Protein AF-A0A235HZU2-F1 (afdb_monomer_lite)

Radius of gyration: 14.93 Å; chains: 1; bounding box: 38×32×33 Å

Foldseek 3Di:
DPPLPPDPDNVLVVVCVVVVQDLLCLLVVLLVQLLVLLVVPDPPVVLLVSNVVSCVNSVDDPVSVVVNVVNLVVDDPSSSVSSVVSVVVVVVVVVVVVVVVVVD

Sequence (104 aa):
MRDFLTQSNPVAAALMSKMNIRREERPQVKAECLRLLATLKLDPARMQLISGFVDTYLRLDNTEKQVFQAAISTMGLDEQEEIMEIVTSWQQEALEKVAVNLLR

Secondary structure (DSSP, 8-state):
---GGGSS-HHHHHHHHHHT--GGGHHHHHHHHHHHHHHHT--HHHHHHHHHHHHHHS---HHHHHHHHHHHHTS-HHHHHHHHHHHHHHHHHHHHHHHHHHT-

pLDDT: mean 78.31, std 14.28, range [44.53, 93.81]

Structure (mmCIF, N/CA/C/O backbone):
data_AF-A0A235HZU2-F1
#
_entry.id   AF-A0A235HZU2-F1
#
loop_
_atom_site.group_PDB
_atom_site.id
_atom_site.type_symbol
_atom_site.label_atom_id
_atom_site.label_alt_id
_atom_site.label_comp_id
_atom_site.label_asym_id
_atom_site.label_entity_id
_atom_site.label_seq_id
_atom_site.pdbx_PDB_ins_code
_atom_site.Cartn_x
_atom_site.Cartn_y
_atom_site.Cartn_z
_atom_site.occupancy
_atom_site.B_iso_or_equiv
_atom_site.auth_seq_id
_atom_site.auth_comp_id
_atom_site.auth_asym_id
_atom_site.auth_atom_id
_atom_site.pdbx_PDB_model_num
ATOM 1 N N . MET A 1 1 ? 16.378 -11.139 -20.044 1.00 45.97 1 MET A N 1
ATOM 2 C CA . MET A 1 1 ? 17.048 -11.580 -18.793 1.00 45.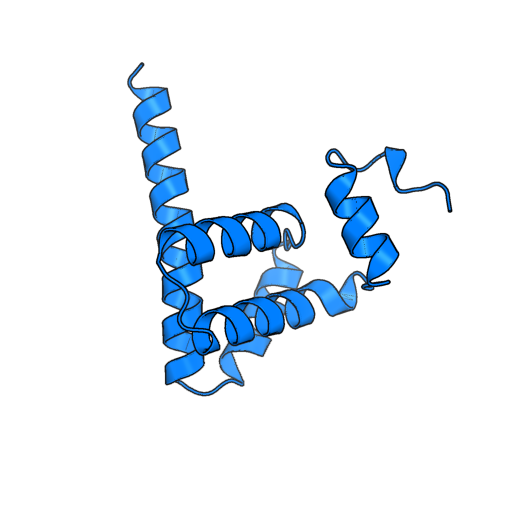97 1 MET A CA 1
ATOM 3 C C . MET A 1 1 ? 18.227 -10.669 -18.399 1.00 45.97 1 MET A C 1
ATOM 5 O O . MET A 1 1 ? 19.154 -11.164 -17.777 1.00 45.97 1 MET A O 1
ATOM 9 N N . ARG A 1 2 ? 18.272 -9.366 -18.750 1.00 45.91 2 ARG A N 1
ATOM 10 C CA . ARG A 1 2 ? 19.429 -8.499 -18.403 1.00 45.91 2 ARG A CA 1
ATOM 11 C C . ARG A 1 2 ? 19.106 -7.010 -18.150 1.00 45.91 2 ARG A C 1
ATOM 13 O O . ARG A 1 2 ? 20.023 -6.211 -18.212 1.00 45.91 2 ARG A O 1
ATOM 20 N N . ASP A 1 3 ? 17.876 -6.647 -17.772 1.00 47.75 3 ASP A N 1
ATOM 21 C CA . ASP A 1 3 ? 17.531 -5.237 -17.453 1.00 47.75 3 ASP A CA 1
ATOM 22 C C . ASP A 1 3 ? 17.214 -4.981 -15.969 1.00 47.75 3 ASP A C 1
ATOM 24 O O . ASP A 1 3 ? 16.900 -3.870 -15.562 1.00 47.75 3 ASP A O 1
ATOM 28 N N . PHE A 1 4 ? 17.349 -5.997 -15.115 1.00 46.59 4 PHE A N 1
ATOM 29 C CA . PHE A 1 4 ? 17.101 -5.879 -13.673 1.00 46.59 4 PHE A CA 1
ATOM 30 C C . PHE A 1 4 ? 18.228 -5.184 -12.895 1.00 46.59 4 PHE A C 1
ATOM 32 O O . PHE A 1 4 ? 18.052 -4.839 -11.731 1.00 46.59 4 PHE A O 1
ATOM 39 N N . LEU A 1 5 ? 19.387 -4.979 -13.526 1.00 44.53 5 LEU A N 1
ATOM 40 C CA . LEU A 1 5 ? 20.586 -4.434 -12.882 1.00 44.53 5 LEU A CA 1
ATOM 41 C C . LEU A 1 5 ? 20.590 -2.901 -12.779 1.00 44.53 5 LEU A C 1
ATOM 43 O O . LEU A 1 5 ? 21.450 -2.348 -12.102 1.00 44.53 5 LEU A O 1
ATOM 47 N N . THR A 1 6 ? 19.648 -2.210 -13.424 1.00 48.88 6 THR A N 1
ATOM 48 C CA . THR A 1 6 ? 19.559 -0.738 -13.411 1.00 48.88 6 THR A CA 1
ATOM 49 C C . THR A 1 6 ? 18.464 -0.197 -12.493 1.00 48.88 6 THR A C 1
ATOM 51 O O . THR A 1 6 ? 18.393 1.012 -12.281 1.00 48.88 6 THR A O 1
ATOM 54 N N . GLN A 1 7 ? 17.634 -1.061 -11.899 1.00 50.03 7 GLN A N 1
ATOM 55 C CA . GLN A 1 7 ? 16.696 -0.650 -10.858 1.00 50.03 7 GLN A CA 1
ATOM 56 C C . GLN A 1 7 ? 17.393 -0.678 -9.498 1.00 50.03 7 GLN A C 1
ATOM 58 O O . GLN A 1 7 ? 17.958 -1.693 -9.101 1.00 50.03 7 GLN A O 1
ATOM 63 N N . SER A 1 8 ? 17.309 0.425 -8.754 1.00 52.31 8 SER A N 1
ATOM 64 C CA . SER A 1 8 ? 17.949 0.643 -7.447 1.00 52.31 8 SER A CA 1
ATOM 65 C C . SER A 1 8 ? 17.495 -0.306 -6.322 1.00 52.31 8 SER A C 1
ATOM 67 O O . SER A 1 8 ? 17.798 -0.056 -5.159 1.00 52.31 8 SER A O 1
ATOM 69 N N . ASN A 1 9 ? 16.766 -1.382 -6.629 1.00 52.31 9 ASN A N 1
ATOM 70 C CA . ASN A 1 9 ? 16.402 -2.408 -5.667 1.00 52.31 9 ASN A CA 1
ATOM 71 C C . ASN A 1 9 ? 16.246 -3.794 -6.349 1.00 52.31 9 ASN A C 1
ATOM 73 O O . ASN A 1 9 ? 15.234 -4.046 -7.006 1.00 52.31 9 ASN A O 1
ATOM 77 N N . PRO A 1 10 ? 17.205 -4.725 -6.182 1.00 53.62 10 PRO A N 1
ATOM 78 C CA . PRO A 1 10 ? 17.206 -6.034 -6.848 1.00 53.62 10 PRO A CA 1
ATOM 79 C C . PRO A 1 10 ? 16.069 -6.965 -6.399 1.00 53.62 10 PRO A C 1
ATOM 81 O O . PRO A 1 10 ? 15.713 -7.892 -7.123 1.00 53.62 10 PRO A O 1
ATOM 84 N N . VAL A 1 11 ? 15.449 -6.710 -5.244 1.00 52.47 11 VAL A N 1
ATOM 85 C CA . VAL A 1 11 ? 14.278 -7.464 -4.772 1.00 52.47 11 VAL A CA 1
ATOM 86 C C . VAL A 1 11 ? 13.010 -7.040 -5.535 1.00 52.47 11 VAL A C 1
ATOM 88 O O . VAL A 1 11 ? 12.133 -7.873 -5.750 1.00 52.47 11 VAL A O 1
ATOM 91 N N . ALA A 1 12 ? 12.962 -5.800 -6.050 1.00 51.97 12 ALA A N 1
ATOM 92 C CA . ALA A 1 12 ? 11.894 -5.276 -6.920 1.00 51.97 12 ALA A CA 1
ATOM 93 C C . ALA A 1 12 ? 11.853 -6.040 -8.217 1.00 51.97 12 ALA A C 1
ATOM 95 O O . ALA A 1 12 ? 10.853 -6.635 -8.599 1.00 51.97 12 ALA A O 1
ATOM 96 N N . ALA A 1 13 ? 13.019 -6.029 -8.844 1.00 50.41 13 ALA A N 1
ATOM 97 C CA . ALA A 1 13 ? 13.339 -6.742 -10.039 1.00 50.41 13 ALA A CA 1
ATOM 98 C C . ALA A 1 13 ? 13.048 -8.230 -9.861 1.00 50.41 13 ALA A C 1
ATOM 100 O O . ALA A 1 13 ? 12.387 -8.809 -10.708 1.00 50.41 13 ALA A O 1
ATOM 101 N N . ALA A 1 14 ? 13.465 -8.839 -8.747 1.00 51.84 14 ALA A N 1
ATOM 102 C CA . ALA A 1 14 ? 13.204 -10.2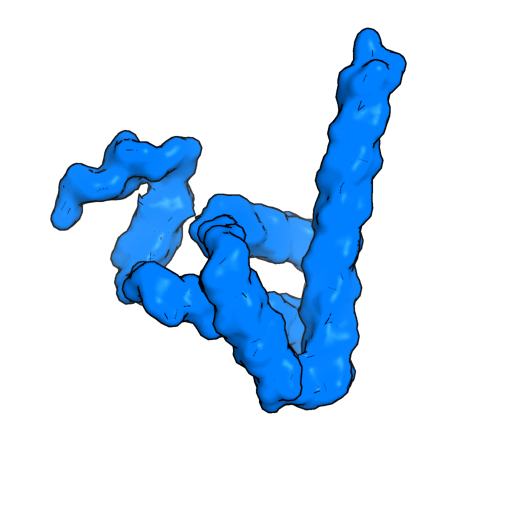46 -8.474 1.00 51.84 14 ALA A CA 1
ATOM 103 C C . ALA A 1 14 ? 11.702 -10.543 -8.337 1.00 51.84 14 ALA A C 1
ATOM 105 O O . ALA A 1 14 ? 11.218 -11.469 -8.983 1.00 51.84 14 ALA A O 1
ATOM 106 N N . LEU A 1 15 ? 10.947 -9.745 -7.574 1.00 55.78 15 LEU A N 1
ATOM 107 C CA . LEU A 1 15 ? 9.502 -9.919 -7.413 1.00 55.78 15 LEU A CA 1
ATOM 108 C C . LEU A 1 15 ? 8.756 -9.693 -8.737 1.00 55.78 15 LEU A C 1
ATOM 110 O O . LEU A 1 15 ? 7.981 -10.547 -9.153 1.00 55.78 15 LEU A O 1
ATOM 114 N N . MET A 1 16 ? 9.051 -8.602 -9.448 1.00 54.78 16 MET A N 1
ATOM 115 C CA . MET A 1 16 ? 8.490 -8.301 -10.769 1.00 54.78 16 MET A CA 1
ATOM 116 C C . MET A 1 16 ? 8.871 -9.356 -11.810 1.00 54.78 16 MET A C 1
ATOM 118 O O . MET A 1 16 ? 8.026 -9.748 -12.604 1.00 54.78 16 MET A O 1
ATOM 122 N N . SER A 1 17 ? 10.107 -9.865 -11.789 1.00 47.09 17 SER A N 1
ATOM 123 C CA . SER A 1 17 ? 10.561 -10.950 -12.671 1.00 47.09 17 SER A CA 1
ATOM 124 C C . SER A 1 17 ? 9.854 -12.268 -12.371 1.00 47.09 17 SER A C 1
ATOM 126 O O . SER A 1 17 ? 9.582 -13.036 -13.288 1.00 47.09 17 SER A O 1
ATOM 128 N N . LYS A 1 18 ? 9.519 -12.512 -11.096 1.00 48.03 18 LYS A N 1
ATOM 129 C CA . LYS A 1 18 ? 8.799 -13.703 -10.641 1.00 48.03 18 LYS A CA 1
ATOM 130 C C . LYS A 1 18 ? 7.294 -13.599 -10.911 1.00 48.03 18 LYS A C 1
ATOM 132 O O . LYS A 1 18 ? 6.645 -14.630 -11.041 1.00 48.03 18 LYS A O 1
ATOM 137 N N . MET A 1 19 ? 6.756 -12.380 -11.015 1.00 61.12 19 MET A N 1
ATOM 138 C CA . MET A 1 19 ? 5.340 -12.105 -11.296 1.00 61.12 19 MET A CA 1
ATOM 139 C C . MET A 1 19 ? 5.052 -11.713 -12.762 1.00 61.12 19 MET A C 1
ATOM 141 O O . MET A 1 19 ? 3.891 -11.672 -13.146 1.00 61.12 19 MET A O 1
ATOM 145 N N . ASN A 1 20 ? 6.073 -11.444 -13.588 1.00 62.97 20 ASN A N 1
ATOM 146 C CA . ASN A 1 20 ? 5.968 -10.976 -14.982 1.00 62.97 20 ASN A CA 1
ATOM 147 C C . ASN A 1 20 ? 4.983 -9.798 -15.182 1.00 62.97 20 ASN A C 1
ATOM 149 O O . ASN A 1 20 ? 4.298 -9.723 -16.202 1.00 62.97 20 ASN A O 1
ATOM 153 N N . ILE A 1 21 ? 4.898 -8.894 -14.198 1.00 68.31 21 ILE A N 1
ATOM 154 C CA . ILE A 1 21 ? 3.933 -7.784 -14.192 1.00 68.31 21 ILE A CA 1
ATOM 155 C C . ILE A 1 21 ? 4.350 -6.766 -15.246 1.00 68.31 21 ILE A C 1
ATOM 157 O O . ILE A 1 21 ? 5.418 -6.151 -15.140 1.00 68.31 21 ILE A O 1
ATOM 161 N N . ARG A 1 22 ? 3.505 -6.568 -16.257 1.00 77.19 22 ARG A N 1
ATOM 162 C CA . ARG A 1 22 ? 3.721 -5.516 -17.248 1.00 77.19 22 ARG A CA 1
ATOM 163 C C . ARG A 1 22 ? 3.483 -4.156 -16.614 1.00 77.19 22 ARG A C 1
ATOM 165 O O . ARG A 1 22 ? 2.742 -4.030 -15.639 1.00 77.19 22 ARG A O 1
ATOM 172 N N . ARG A 1 23 ? 4.118 -3.116 -17.153 1.00 75.50 23 ARG A N 1
ATOM 173 C CA . ARG A 1 23 ? 4.044 -1.781 -16.551 1.00 75.50 23 ARG A CA 1
ATOM 174 C C . ARG A 1 23 ? 2.600 -1.282 -16.462 1.00 75.50 23 ARG A C 1
ATOM 176 O O . ARG A 1 23 ? 2.221 -0.672 -15.468 1.00 75.50 23 ARG A O 1
ATOM 183 N N . GLU A 1 24 ? 1.801 -1.629 -17.460 1.00 80.75 24 GLU A N 1
ATOM 184 C CA . GLU A 1 24 ? 0.395 -1.262 -17.595 1.00 80.75 24 GLU A CA 1
ATOM 185 C C . GLU A 1 24 ? -0.494 -1.921 -16.531 1.00 80.75 24 GLU A C 1
ATOM 187 O O . GLU A 1 24 ? -1.565 -1.403 -16.241 1.00 80.75 24 GLU A O 1
ATOM 192 N N . GLU A 1 25 ? -0.043 -3.031 -15.938 1.00 82.81 25 GLU A N 1
ATOM 193 C CA . GLU A 1 25 ? -0.775 -3.798 -14.921 1.00 82.81 25 GLU A CA 1
ATOM 194 C C . GLU A 1 25 ? -0.428 -3.360 -13.489 1.00 82.81 25 GLU A C 1
ATOM 196 O O . GLU A 1 25 ? -1.096 -3.747 -12.530 1.00 82.81 25 GLU A O 1
ATOM 201 N N . ARG A 1 26 ? 0.621 -2.547 -13.306 1.00 86.06 26 ARG A N 1
ATOM 202 C CA . ARG A 1 26 ? 1.106 -2.137 -11.976 1.00 86.06 26 ARG A CA 1
ATOM 203 C C . ARG A 1 26 ? 0.033 -1.452 -11.120 1.00 86.06 26 ARG A C 1
ATOM 205 O O . ARG A 1 26 ? -0.026 -1.783 -9.933 1.00 86.06 26 ARG A O 1
ATOM 212 N N . PRO A 1 27 ? -0.806 -0.536 -11.651 1.00 89.81 27 PRO A N 1
ATOM 213 C CA . PRO A 1 27 ? -1.887 0.068 -10.872 1.00 89.81 27 PRO A CA 1
ATOM 214 C C . PRO A 1 27 ? -2.892 -0.965 -10.353 1.00 89.81 27 PRO A C 1
ATOM 216 O O . PRO A 1 27 ? -3.254 -0.932 -9.180 1.00 89.81 27 PRO A O 1
ATOM 219 N N . GLN A 1 28 ? -3.303 -1.906 -11.202 1.00 87.56 28 GLN A N 1
ATOM 220 C CA . GLN A 1 28 ? -4.298 -2.929 -10.881 1.00 87.56 28 GLN A CA 1
ATOM 221 C C . GLN A 1 28 ? -3.736 -3.935 -9.882 1.00 87.56 28 GLN A C 1
ATOM 223 O O . GLN A 1 28 ? -4.380 -4.236 -8.884 1.00 87.56 28 GLN A O 1
ATOM 228 N N . VAL A 1 29 ? -2.498 -4.390 -10.090 1.00 85.50 29 VAL A N 1
ATOM 229 C CA . VAL A 1 29 ? -1.826 -5.287 -9.143 1.00 85.50 29 VAL A CA 1
ATOM 230 C C . VAL A 1 29 ? -1.684 -4.619 -7.778 1.00 85.50 29 VAL A C 1
ATOM 232 O O . VAL A 1 29 ? -1.929 -5.258 -6.759 1.00 85.50 29 VAL A O 1
ATOM 235 N N . LYS A 1 30 ? -1.342 -3.324 -7.731 1.00 88.69 30 LYS A N 1
ATOM 236 C CA . LYS A 1 30 ? -1.260 -2.592 -6.464 1.00 88.69 30 LYS A CA 1
ATOM 237 C C . LYS A 1 30 ? -2.614 -2.522 -5.758 1.00 88.69 30 LYS A C 1
ATOM 239 O O . LYS A 1 30 ? -2.668 -2.764 -4.555 1.00 88.69 30 LYS A O 1
ATOM 244 N N . ALA A 1 31 ? -3.682 -2.212 -6.492 1.00 89.31 31 ALA A N 1
ATOM 245 C CA . ALA A 1 31 ? -5.035 -2.149 -5.944 1.00 89.31 31 ALA A CA 1
ATOM 246 C C . ALA A 1 31 ? -5.468 -3.508 -5.365 1.00 89.31 31 ALA A C 1
ATOM 248 O O . ALA A 1 31 ? -5.890 -3.573 -4.214 1.00 89.31 31 ALA A O 1
ATOM 249 N N . GLU A 1 32 ? -5.253 -4.602 -6.098 1.00 86.38 32 GLU A N 1
ATOM 250 C CA . GLU A 1 32 ? -5.567 -5.957 -5.626 1.00 86.38 32 GLU A CA 1
ATOM 251 C C . GLU A 1 32 ? -4.722 -6.378 -4.416 1.00 86.38 32 GLU A C 1
ATOM 253 O O . GLU A 1 32 ? -5.242 -6.981 -3.478 1.00 86.38 32 GLU A O 1
ATOM 258 N N . CYS A 1 33 ? -3.431 -6.031 -4.382 1.00 85.44 33 CYS A N 1
ATOM 259 C CA . CYS A 1 33 ? -2.593 -6.283 -3.209 1.00 85.44 33 CYS A CA 1
ATOM 260 C C . CYS A 1 33 ? -3.135 -5.578 -1.959 1.00 85.44 33 CYS A C 1
ATOM 262 O O . CYS A 1 33 ? -3.181 -6.189 -0.893 1.00 85.44 33 CYS A O 1
ATOM 264 N N . LEU A 1 34 ? -3.548 -4.314 -2.079 1.00 87.94 34 LEU A N 1
ATOM 265 C CA . LEU A 1 34 ? -4.094 -3.556 -0.952 1.00 87.94 34 LEU A CA 1
ATOM 266 C C . LEU A 1 34 ? -5.478 -4.068 -0.533 1.00 87.94 34 LEU A C 1
ATOM 268 O O . LEU A 1 34 ? -5.731 -4.193 0.660 1.00 87.94 34 LEU A O 1
ATOM 272 N N . ARG A 1 35 ? -6.327 -4.459 -1.488 1.00 86.50 35 ARG A N 1
ATOM 273 C CA . ARG A 1 35 ? -7.630 -5.089 -1.222 1.00 86.50 35 ARG A CA 1
ATOM 274 C C . ARG A 1 35 ? -7.491 -6.406 -0.454 1.00 86.50 35 ARG A C 1
ATOM 276 O O . ARG A 1 35 ? -8.207 -6.656 0.516 1.00 86.50 35 ARG A O 1
ATOM 283 N N . LEU A 1 36 ? -6.526 -7.241 -0.845 1.00 84.25 36 LEU A N 1
ATOM 284 C CA . LEU A 1 36 ? -6.204 -8.471 -0.118 1.00 84.25 36 LEU A CA 1
ATOM 285 C C . LEU A 1 36 ? -5.705 -8.172 1.296 1.00 84.25 36 LEU A C 1
ATOM 287 O O . LEU A 1 36 ? -6.124 -8.837 2.237 1.00 84.25 36 LEU A O 1
ATOM 291 N N . LEU A 1 37 ? -4.834 -7.176 1.458 1.00 83.25 37 LEU A N 1
ATOM 292 C CA . LEU A 1 37 ? -4.344 -6.768 2.773 1.00 83.25 37 LEU A CA 1
ATOM 293 C C . LEU A 1 37 ? -5.479 -6.309 3.693 1.00 83.25 37 LEU A C 1
ATOM 295 O O . LEU A 1 37 ? -5.566 -6.808 4.813 1.00 83.25 37 LEU A O 1
ATOM 299 N N . ALA A 1 38 ? -6.370 -5.454 3.193 1.00 83.56 38 ALA A N 1
ATOM 300 C CA . ALA A 1 38 ? -7.578 -5.003 3.881 1.00 83.56 38 ALA A CA 1
ATOM 301 C C . ALA A 1 38 ? -8.435 -6.199 4.361 1.00 83.56 38 ALA A C 1
ATOM 303 O O . ALA A 1 38 ? -8.699 -6.370 5.552 1.00 83.56 38 ALA A O 1
ATOM 304 N N . THR A 1 39 ? -8.691 -7.159 3.464 1.00 79.81 39 THR A N 1
ATOM 305 C CA . THR A 1 39 ? -9.484 -8.364 3.772 1.00 79.81 39 THR A CA 1
ATOM 306 C C . THR A 1 39 ? -8.824 -9.294 4.801 1.00 79.81 39 THR A C 1
ATOM 308 O O . THR A 1 39 ? -9.511 -9.945 5.590 1.00 79.81 39 THR A O 1
ATOM 311 N N . LEU A 1 40 ? -7.490 -9.400 4.799 1.00 81.19 40 LEU A N 1
ATOM 312 C CA . LEU A 1 40 ? -6.751 -10.340 5.650 1.00 81.19 40 LEU A CA 1
ATOM 313 C C . LEU A 1 40 ? -6.703 -9.930 7.130 1.00 81.19 40 LEU A C 1
ATOM 315 O O . LEU A 1 40 ? -6.294 -10.754 7.950 1.00 81.19 40 LEU A O 1
ATOM 319 N N . LYS A 1 41 ? -7.108 -8.696 7.476 1.00 76.94 41 LYS A N 1
ATOM 320 C CA . LYS A 1 41 ? -7.188 -8.176 8.859 1.00 76.94 41 LYS A CA 1
ATOM 321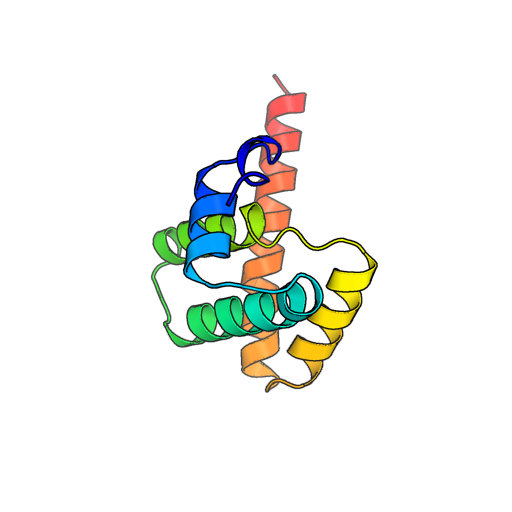 C C . LYS A 1 41 ? -5.959 -8.528 9.707 1.00 76.94 41 LYS A C 1
ATOM 323 O O . L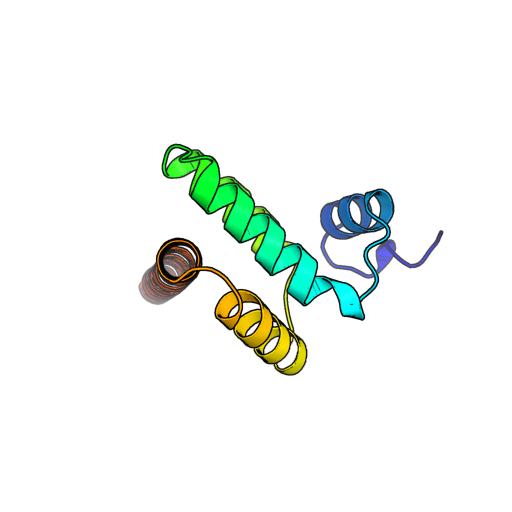YS A 1 41 ? -6.062 -9.031 10.826 1.00 76.94 41 LYS A O 1
ATOM 328 N N . LEU A 1 42 ? -4.780 -8.307 9.129 1.00 80.12 42 LEU A N 1
ATOM 329 C CA . LEU A 1 42 ? -3.501 -8.533 9.798 1.00 80.12 42 LEU A CA 1
ATOM 330 C C . LEU A 1 42 ? -3.326 -7.553 10.964 1.00 80.12 42 LEU A C 1
ATOM 332 O O . LEU A 1 42 ? -3.934 -6.484 10.986 1.00 80.12 42 LEU A O 1
ATOM 336 N N . ASP A 1 43 ? -2.457 -7.884 11.921 1.00 88.31 43 ASP A N 1
ATOM 337 C CA . ASP A 1 43 ? -2.071 -6.895 12.929 1.00 88.31 43 ASP A CA 1
ATOM 338 C C . ASP A 1 43 ? -1.351 -5.698 12.277 1.00 88.31 43 ASP A C 1
ATOM 340 O O . ASP A 1 43 ? -0.734 -5.844 11.211 1.00 88.31 43 ASP A O 1
ATOM 344 N N . PRO A 1 44 ? -1.364 -4.529 12.940 1.00 83.56 44 PRO A N 1
ATOM 345 C CA . PRO A 1 44 ? -0.836 -3.296 12.368 1.00 83.56 44 PRO A CA 1
ATOM 346 C C . PRO A 1 44 ? 0.624 -3.382 11.906 1.00 83.56 44 PRO A C 1
ATOM 348 O O . PRO A 1 44 ? 0.964 -2.825 10.866 1.00 83.56 44 PRO A O 1
ATOM 351 N N . ALA A 1 45 ? 1.490 -4.112 12.620 1.00 85.12 45 ALA A N 1
ATOM 352 C CA . ALA A 1 45 ? 2.907 -4.194 12.268 1.00 85.12 45 ALA A CA 1
ATOM 353 C C . ALA A 1 45 ? 3.127 -5.014 10.988 1.00 85.12 45 ALA A C 1
ATOM 355 O O . ALA A 1 45 ? 3.899 -4.614 10.112 1.00 85.12 45 ALA A O 1
ATOM 356 N N . ARG A 1 46 ? 2.421 -6.145 10.838 1.00 82.75 46 ARG A N 1
ATOM 357 C CA . ARG A 1 46 ? 2.453 -6.929 9.590 1.00 82.75 46 ARG A CA 1
ATOM 358 C C . ARG A 1 46 ? 1.804 -6.171 8.433 1.00 82.75 46 ARG A C 1
ATOM 360 O O . ARG A 1 46 ? 2.347 -6.201 7.329 1.00 82.75 46 ARG A O 1
ATOM 367 N N . MET A 1 47 ? 0.712 -5.452 8.688 1.00 85.12 47 MET A N 1
ATOM 368 C CA . MET A 1 47 ? 0.068 -4.589 7.695 1.00 85.12 47 MET A CA 1
ATOM 369 C C . MET A 1 47 ? 1.031 -3.518 7.165 1.00 85.12 47 MET A C 1
ATOM 371 O O . MET A 1 47 ? 1.214 -3.391 5.952 1.00 85.12 47 MET A O 1
ATOM 375 N N . GLN A 1 48 ? 1.704 -2.790 8.060 1.00 83.25 48 GLN A N 1
ATOM 376 C CA . GLN A 1 48 ? 2.684 -1.758 7.706 1.00 83.25 48 GLN A CA 1
ATOM 377 C C . GLN A 1 48 ? 3.877 -2.327 6.933 1.00 83.25 48 GLN A C 1
ATOM 379 O O . GLN A 1 48 ? 4.299 -1.757 5.927 1.00 83.25 48 GLN A O 1
ATOM 384 N N . LEU A 1 49 ? 4.407 -3.477 7.358 1.00 83.31 49 LEU A N 1
ATOM 385 C CA . LEU A 1 49 ? 5.538 -4.106 6.681 1.00 83.31 49 LEU A CA 1
ATOM 386 C C . LEU A 1 49 ? 5.197 -4.481 5.232 1.00 83.31 49 LEU A C 1
ATOM 388 O O . LEU A 1 49 ? 5.975 -4.195 4.319 1.00 83.31 49 LEU A O 1
ATOM 392 N N . ILE A 1 50 ? 4.045 -5.122 5.011 1.00 82.25 50 ILE A N 1
ATOM 393 C CA . ILE A 1 50 ? 3.673 -5.613 3.679 1.00 82.25 50 ILE A CA 1
ATOM 394 C C . ILE A 1 50 ? 3.238 -4.455 2.777 1.00 82.25 50 ILE A C 1
ATOM 396 O O . ILE A 1 50 ? 3.669 -4.399 1.627 1.00 82.25 50 ILE A O 1
ATOM 400 N N . SER A 1 51 ? 2.455 -3.499 3.285 1.00 82.69 51 SER A N 1
ATOM 401 C CA . SER A 1 51 ? 2.082 -2.301 2.518 1.00 82.69 51 SER A CA 1
ATOM 402 C C . SER A 1 51 ? 3.307 -1.463 2.132 1.00 82.69 51 SER A C 1
ATOM 404 O O . SER A 1 51 ? 3.441 -1.090 0.968 1.00 82.69 51 SER A O 1
ATOM 406 N N . GLY A 1 52 ? 4.274 -1.266 3.037 1.00 83.56 52 GLY A N 1
ATOM 407 C CA . GLY A 1 52 ? 5.532 -0.575 2.734 1.00 83.56 52 GLY A CA 1
ATOM 408 C C . GLY A 1 52 ? 6.391 -1.301 1.689 1.00 83.56 52 GLY A C 1
ATOM 409 O O . GLY A 1 52 ? 7.016 -0.665 0.832 1.00 83.56 52 GLY A O 1
ATOM 410 N N . PHE A 1 53 ? 6.387 -2.637 1.708 1.00 82.75 53 PHE A N 1
ATOM 411 C CA . PHE A 1 53 ? 7.012 -3.455 0.668 1.00 82.75 53 PHE A CA 1
ATOM 412 C C . PHE A 1 53 ? 6.313 -3.229 -0.683 1.00 82.75 53 PHE A C 1
ATOM 414 O O . PHE A 1 53 ? 6.972 -2.871 -1.660 1.00 82.75 53 PHE A O 1
ATOM 421 N N . VAL A 1 54 ? 4.982 -3.346 -0.733 1.00 83.06 54 VAL A N 1
ATOM 422 C CA . VAL A 1 54 ? 4.175 -3.084 -1.938 1.00 83.06 54 VAL A CA 1
ATOM 423 C C . VAL A 1 54 ? 4.450 -1.686 -2.497 1.00 83.06 54 VAL A C 1
ATOM 425 O O . VAL A 1 54 ? 4.686 -1.556 -3.695 1.00 83.06 54 VAL A O 1
ATOM 428 N N . ASP A 1 55 ? 4.503 -0.652 -1.659 1.00 82.38 55 ASP A N 1
ATOM 429 C CA . ASP A 1 55 ? 4.744 0.731 -2.085 1.00 82.38 55 ASP A CA 1
ATOM 430 C C . ASP A 1 55 ? 6.146 0.968 -2.647 1.00 82.38 55 ASP A C 1
ATOM 432 O O . ASP A 1 55 ? 6.309 1.677 -3.646 1.00 82.38 55 ASP A O 1
ATOM 436 N N . THR A 1 56 ? 7.154 0.333 -2.049 1.00 80.12 56 THR A N 1
ATOM 437 C CA . THR A 1 56 ? 8.544 0.413 -2.514 1.00 80.12 56 THR A CA 1
ATOM 438 C C . THR A 1 56 ? 8.702 -0.187 -3.913 1.00 80.12 56 THR A C 1
ATOM 440 O O . THR A 1 56 ? 9.474 0.327 -4.726 1.00 80.12 56 THR A O 1
ATOM 443 N N . TYR A 1 57 ? 7.958 -1.253 -4.218 1.00 75.62 57 TYR A N 1
ATOM 444 C CA . TYR A 1 57 ? 8.089 -1.994 -5.473 1.00 75.62 57 TYR A CA 1
ATOM 445 C C . TYR A 1 57 ? 7.096 -1.566 -6.550 1.00 75.62 57 TYR A C 1
ATOM 447 O O . TYR A 1 57 ? 7.469 -1.351 -7.704 1.00 75.62 57 TYR A O 1
ATOM 455 N N . LEU A 1 58 ? 5.840 -1.338 -6.189 1.00 80.56 58 LEU A N 1
ATOM 456 C CA . LEU A 1 58 ? 4.810 -0.788 -7.065 1.00 80.56 58 LEU A CA 1
ATOM 457 C C . LEU A 1 58 ? 4.716 0.726 -6.872 1.00 80.56 58 LEU A C 1
ATOM 459 O O . LEU A 1 58 ? 3.664 1.292 -6.561 1.00 80.56 58 LEU A O 1
ATOM 463 N N . ARG A 1 59 ? 5.853 1.400 -7.078 1.00 83.69 59 ARG A N 1
ATOM 464 C CA . ARG A 1 59 ? 5.903 2.860 -7.112 1.00 83.69 59 ARG A CA 1
ATOM 465 C C . ARG A 1 59 ? 5.258 3.363 -8.397 1.00 83.69 59 ARG A C 1
ATOM 467 O O . ARG A 1 59 ? 5.844 3.223 -9.472 1.00 83.69 59 ARG A O 1
ATOM 474 N N . LEU A 1 60 ? 4.067 3.932 -8.249 1.00 86.56 60 LEU A N 1
ATOM 475 C CA . LEU A 1 60 ? 3.275 4.463 -9.349 1.00 86.56 60 LEU A CA 1
ATOM 476 C C . LEU A 1 60 ? 3.687 5.902 -9.682 1.00 86.56 60 LEU A C 1
ATOM 478 O O . LEU A 1 60 ? 3.868 6.728 -8.778 1.00 86.56 60 LEU A O 1
ATOM 482 N N . ASP A 1 61 ? 3.808 6.206 -10.970 1.00 88.06 61 ASP A N 1
ATOM 483 C CA . ASP A 1 61 ? 3.867 7.578 -11.471 1.00 88.06 61 ASP A CA 1
ATOM 484 C C . ASP A 1 61 ? 2.489 8.268 -11.420 1.00 88.06 61 ASP A C 1
ATOM 486 O O . ASP A 1 61 ? 1.500 7.703 -10.954 1.00 88.06 61 ASP A O 1
ATOM 490 N N . ASN A 1 62 ? 2.413 9.536 -11.832 1.00 90.81 62 ASN A N 1
ATOM 491 C CA . ASN A 1 62 ? 1.174 10.310 -11.716 1.00 90.81 62 ASN A CA 1
ATOM 492 C C . ASN A 1 62 ? 0.038 9.765 -12.594 1.00 90.81 62 ASN A C 1
ATOM 494 O O . ASN A 1 62 ? -1.115 9.814 -12.171 1.00 90.81 62 ASN A O 1
ATOM 498 N N . THR A 1 63 ? 0.352 9.221 -13.769 1.00 91.88 63 THR A N 1
ATOM 499 C CA . THR A 1 63 ? -0.642 8.614 -14.662 1.00 91.88 63 THR A CA 1
ATOM 500 C C . THR A 1 63 ? -1.106 7.279 -14.089 1.00 91.88 63 THR A C 1
ATOM 502 O O . THR A 1 63 ? -2.302 7.029 -13.960 1.00 91.88 63 THR A O 1
ATOM 505 N N . GLU A 1 64 ? -0.163 6.447 -13.648 1.00 91.50 64 GLU A N 1
ATOM 506 C CA . GLU A 1 64 ? -0.434 5.168 -12.989 1.00 91.50 64 GLU A CA 1
ATOM 507 C C . GLU A 1 64 ? -1.287 5.357 -11.713 1.00 91.50 64 GLU A C 1
ATOM 509 O O . GLU A 1 64 ? -2.195 4.568 -11.453 1.00 91.50 64 GLU A O 1
ATOM 514 N N . LYS A 1 65 ? -1.069 6.434 -10.941 1.00 92.44 65 LYS A N 1
ATOM 515 C CA . LYS A 1 65 ? -1.888 6.782 -9.763 1.00 92.44 65 LYS A CA 1
ATOM 516 C C . LYS A 1 65 ? -3.344 7.082 -10.109 1.00 92.44 65 LYS A C 1
ATOM 518 O O . LYS A 1 65 ? -4.219 6.721 -9.330 1.00 92.44 65 LYS A O 1
ATOM 523 N N . GLN A 1 66 ? -3.618 7.729 -11.241 1.00 93.81 66 GLN A N 1
ATOM 524 C CA . GLN A 1 66 ? -4.997 7.983 -11.674 1.00 93.81 66 GLN A CA 1
ATOM 525 C C . GLN A 1 66 ? -5.712 6.673 -12.004 1.00 93.81 66 GLN A C 1
ATOM 527 O O . GLN A 1 66 ? -6.849 6.471 -11.588 1.00 93.81 66 GLN A O 1
ATOM 532 N N . VAL A 1 67 ? -5.021 5.753 -12.683 1.00 93.44 67 VAL A N 1
ATOM 533 C CA . VAL A 1 67 ? -5.553 4.416 -12.985 1.00 93.44 67 VAL A CA 1
ATOM 534 C C . VAL A 1 67 ? -5.781 3.615 -11.702 1.00 93.44 67 VAL A C 1
ATOM 536 O O . VAL A 1 67 ? -6.800 2.949 -11.567 1.00 93.44 67 VAL A O 1
ATOM 539 N N . PHE A 1 68 ? -4.873 3.717 -10.734 1.00 93.31 68 PHE A N 1
ATOM 540 C CA . PHE A 1 68 ? -5.018 3.093 -9.420 1.00 93.31 68 PHE A CA 1
ATOM 541 C C . PHE A 1 68 ? -6.229 3.633 -8.649 1.00 93.31 68 PHE A C 1
ATOM 543 O O . PHE A 1 68 ? -7.014 2.850 -8.125 1.00 93.31 68 PHE A O 1
ATOM 550 N N . GLN A 1 69 ? -6.425 4.954 -8.636 1.00 92.44 69 GLN A N 1
ATOM 551 C CA . GLN A 1 69 ? -7.600 5.575 -8.020 1.00 92.44 69 GLN A CA 1
ATOM 552 C C . GLN A 1 69 ? -8.900 5.148 -8.709 1.00 92.44 69 GLN A C 1
ATOM 554 O O . GLN A 1 69 ? -9.884 4.842 -8.038 1.00 92.44 69 GLN A O 1
ATOM 559 N N . ALA A 1 70 ? -8.896 5.063 -10.042 1.00 93.31 70 ALA A N 1
ATOM 560 C CA . ALA A 1 70 ? -10.034 4.547 -10.792 1.00 93.31 70 ALA A CA 1
ATOM 561 C C . ALA A 1 70 ? -10.316 3.075 -10.454 1.00 93.31 70 ALA A C 1
ATOM 563 O O . ALA A 1 70 ? -11.471 2.719 -10.260 1.00 93.31 70 ALA A O 1
ATOM 564 N N . ALA A 1 71 ? -9.282 2.239 -10.320 1.00 90.75 71 ALA A N 1
ATOM 565 C CA . ALA A 1 71 ? -9.431 0.838 -9.934 1.00 90.75 71 ALA A CA 1
ATOM 566 C C . ALA A 1 71 ? -10.047 0.694 -8.532 1.00 90.75 71 ALA A C 1
ATOM 568 O O . ALA A 1 71 ? -11.006 -0.053 -8.367 1.00 90.75 71 ALA A O 1
ATOM 569 N N . ILE A 1 72 ? -9.570 1.458 -7.543 1.00 93.12 72 ILE A N 1
ATOM 570 C CA . ILE A 1 72 ? -10.147 1.439 -6.188 1.00 93.12 72 ILE A CA 1
ATOM 571 C C . ILE A 1 72 ? -11.589 1.944 -6.189 1.00 93.12 72 ILE A C 1
ATOM 573 O O . ILE A 1 72 ? -12.436 1.361 -5.528 1.00 93.12 72 ILE A O 1
ATOM 577 N N . SER A 1 73 ? -11.899 2.976 -6.976 1.00 90.62 73 SER A N 1
ATOM 578 C CA . SER A 1 73 ? -13.263 3.526 -7.065 1.00 90.62 73 SER A CA 1
ATOM 579 C C . SER A 1 73 ? -14.289 2.536 -7.636 1.00 90.62 73 SER A C 1
ATOM 581 O O . SER A 1 73 ? -15.488 2.785 -7.555 1.00 90.62 73 SER A O 1
ATOM 583 N N . THR A 1 74 ? -13.838 1.438 -8.254 1.00 90.94 74 THR A N 1
ATOM 584 C CA . THR A 1 74 ? -14.721 0.348 -8.708 1.00 90.94 74 THR A CA 1
ATOM 585 C C . THR A 1 74 ? -14.966 -0.729 -7.647 1.00 90.94 74 THR A C 1
ATOM 587 O O . THR A 1 74 ? -15.775 -1.625 -7.881 1.00 90.94 74 THR A O 1
ATOM 590 N N . MET A 1 75 ? -14.280 -0.656 -6.502 1.00 89.06 75 MET A N 1
ATOM 591 C CA . MET A 1 75 ? -14.432 -1.578 -5.371 1.00 89.06 75 MET A CA 1
ATOM 592 C C . MET A 1 75 ? -15.620 -1.173 -4.482 1.00 89.06 75 MET A C 1
ATOM 594 O O . MET A 1 75 ? -16.218 -0.111 -4.666 1.00 89.06 75 MET A O 1
ATOM 598 N N . GLY A 1 76 ? -15.993 -2.027 -3.521 1.00 89.31 76 GLY A N 1
ATOM 599 C CA . GLY A 1 76 ? -16.994 -1.659 -2.516 1.00 89.31 76 GLY A CA 1
ATOM 600 C C . GLY A 1 76 ? -16.518 -0.495 -1.637 1.00 89.31 76 GLY A C 1
ATOM 601 O O . GLY A 1 76 ? -15.317 -0.331 -1.433 1.00 89.31 76 GLY A O 1
ATOM 602 N N . LEU A 1 77 ? -17.453 0.295 -1.091 1.00 88.12 77 LEU A N 1
ATOM 603 C CA . LEU A 1 77 ? -17.129 1.451 -0.236 1.00 88.12 77 LEU A CA 1
ATOM 604 C C . LEU A 1 77 ? -16.251 1.059 0.961 1.00 88.12 77 LEU A C 1
ATOM 606 O O . LEU A 1 77 ? -15.239 1.708 1.200 1.00 88.12 77 LEU A O 1
ATOM 610 N N . ASP A 1 78 ? -16.580 -0.043 1.635 1.00 88.00 78 ASP A N 1
ATOM 611 C CA . ASP A 1 78 ? -15.816 -0.538 2.786 1.00 88.00 78 ASP A CA 1
ATOM 612 C C . ASP A 1 78 ? -14.373 -0.916 2.394 1.00 88.00 78 ASP A C 1
ATOM 614 O O . ASP A 1 78 ? -13.416 -0.546 3.070 1.00 88.00 78 ASP A O 1
ATOM 618 N N . GLU A 1 79 ? -14.191 -1.602 1.257 1.00 86.69 79 GLU A N 1
ATOM 619 C CA . GLU A 1 79 ? -12.858 -1.956 0.745 1.00 86.69 79 GLU A CA 1
ATOM 620 C C . GLU A 1 79 ? -12.058 -0.701 0.378 1.00 86.69 79 GLU A C 1
ATOM 622 O O . GLU A 1 79 ? -10.861 -0.612 0.654 1.00 86.69 79 GLU A O 1
ATOM 627 N N . GLN A 1 80 ? -12.714 0.285 -0.235 1.00 89.88 80 GLN A N 1
ATOM 628 C CA . GLN A 1 80 ? -12.093 1.556 -0.577 1.00 89.88 80 GLN A CA 1
ATOM 629 C C . GLN A 1 80 ? -11.627 2.310 0.675 1.00 89.88 80 GLN A C 1
ATOM 631 O O . GLN A 1 80 ? -10.503 2.816 0.682 1.00 89.88 80 GLN A O 1
ATOM 636 N N . GLU A 1 81 ? -12.456 2.395 1.716 1.00 90.06 81 GLU A N 1
ATOM 637 C CA . GLU A 1 81 ? -12.104 3.065 2.970 1.00 90.06 81 GLU A CA 1
ATOM 638 C C . GLU A 1 81 ? -10.896 2.398 3.637 1.00 90.06 81 GLU A C 1
ATOM 640 O O . GLU A 1 81 ? -9.905 3.079 3.912 1.00 90.06 81 GLU A O 1
ATOM 645 N N . GLU A 1 82 ? -10.910 1.071 3.787 1.00 89.06 82 GLU A N 1
ATOM 646 C CA . GLU A 1 82 ? -9.795 0.325 4.386 1.00 89.06 82 GLU A CA 1
ATOM 647 C C . GLU A 1 82 ? -8.487 0.510 3.591 1.00 89.06 82 GLU A C 1
ATOM 649 O O . GLU A 1 82 ? -7.414 0.731 4.163 1.00 89.06 82 GLU A O 1
ATOM 654 N N . ILE A 1 83 ? -8.551 0.488 2.255 1.00 89.62 83 ILE A N 1
ATOM 655 C CA . ILE A 1 83 ? -7.379 0.738 1.403 1.00 89.62 83 ILE A CA 1
ATOM 656 C C . ILE A 1 83 ? -6.854 2.168 1.596 1.00 89.62 83 ILE A C 1
ATOM 658 O O . ILE A 1 83 ? -5.637 2.381 1.665 1.00 89.62 83 ILE A O 1
ATOM 662 N N . MET A 1 84 ? -7.745 3.155 1.683 1.00 88.50 84 MET A N 1
ATOM 663 C CA . MET A 1 84 ? -7.364 4.555 1.868 1.00 88.50 84 MET A CA 1
ATOM 664 C C . MET A 1 84 ? -6.740 4.808 3.241 1.00 88.50 84 MET A C 1
ATOM 666 O O . MET A 1 84 ? -5.790 5.591 3.325 1.00 88.50 84 MET A O 1
ATOM 670 N N . GLU A 1 85 ? -7.196 4.130 4.292 1.00 89.38 85 GLU A N 1
ATOM 671 C CA . GLU A 1 85 ? -6.550 4.171 5.607 1.00 89.38 85 GLU A CA 1
ATOM 672 C C . GLU A 1 85 ? -5.114 3.633 5.552 1.00 89.38 85 GLU A C 1
ATOM 674 O O . GLU A 1 85 ? -4.191 4.300 6.032 1.00 89.38 85 GLU A O 1
ATOM 679 N N . ILE A 1 86 ? -4.896 2.484 4.895 1.00 85.81 86 ILE A N 1
ATOM 680 C CA . ILE A 1 86 ? -3.557 1.895 4.719 1.00 85.81 86 ILE A CA 1
ATOM 681 C C . ILE A 1 86 ? -2.620 2.886 4.008 1.00 85.81 86 ILE A C 1
ATOM 683 O O . ILE A 1 86 ? -1.499 3.127 4.464 1.00 85.81 86 ILE A O 1
ATOM 687 N N . VAL A 1 87 ? -3.077 3.493 2.907 1.00 85.25 87 VAL A N 1
ATOM 688 C CA . VAL A 1 87 ? -2.277 4.458 2.130 1.00 85.25 87 VAL A CA 1
ATOM 689 C C . VAL A 1 87 ? -1.991 5.729 2.936 1.00 85.25 87 VAL A C 1
ATOM 691 O O . VAL A 1 87 ? -0.873 6.248 2.900 1.00 85.25 87 VAL A O 1
ATOM 694 N N . THR A 1 88 ? -2.982 6.238 3.667 1.00 84.75 88 THR A N 1
ATOM 695 C CA . THR A 1 88 ? -2.875 7.502 4.409 1.00 84.75 88 THR A CA 1
ATOM 696 C C . THR A 1 88 ? -1.947 7.367 5.614 1.00 84.75 88 THR A C 1
ATOM 698 O O . THR A 1 88 ? -1.097 8.235 5.823 1.00 84.75 88 THR A O 1
ATOM 701 N N . SER A 1 89 ? -2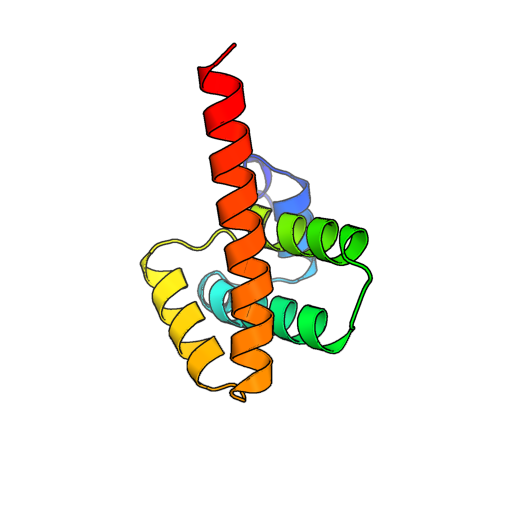.042 6.260 6.358 1.00 80.25 89 SER A N 1
ATOM 702 C CA . SER A 1 89 ? -1.176 5.980 7.510 1.00 80.25 89 SER A CA 1
ATOM 703 C C . SER A 1 89 ? 0.307 6.009 7.126 1.00 80.25 89 SER A C 1
ATOM 705 O O . SER A 1 89 ? 1.113 6.663 7.790 1.00 80.25 89 SER A O 1
ATOM 707 N N . TRP A 1 90 ? 0.666 5.396 5.993 1.00 78.00 90 TRP A N 1
ATOM 708 C CA . TRP A 1 90 ? 2.042 5.417 5.493 1.00 78.00 90 TRP A CA 1
ATOM 709 C C . TRP A 1 90 ? 2.511 6.824 5.096 1.00 78.00 90 TRP A C 1
ATOM 711 O O . TRP A 1 90 ? 3.638 7.218 5.402 1.00 78.00 90 TRP A O 1
ATOM 721 N N . GLN A 1 91 ? 1.656 7.603 4.425 1.00 82.06 91 GLN A N 1
ATOM 722 C CA . GLN A 1 91 ? 1.999 8.971 4.024 1.00 82.06 91 GLN A CA 1
ATOM 723 C C . GLN A 1 91 ? 2.244 9.871 5.238 1.00 82.06 91 GLN A C 1
ATOM 725 O O . GLN A 1 91 ? 3.189 10.661 5.230 1.00 82.06 91 GLN A O 1
ATOM 730 N N . GLN A 1 92 ? 1.433 9.727 6.286 1.00 80.88 92 GLN A N 1
ATOM 731 C CA . GLN A 1 92 ? 1.617 10.444 7.546 1.00 80.88 92 GLN A CA 1
ATOM 732 C C . GLN A 1 92 ? 2.928 10.048 8.231 1.00 80.88 92 GLN A C 1
ATOM 734 O O . GLN A 1 92 ? 3.726 10.926 8.553 1.00 80.88 92 GLN A O 1
ATOM 739 N N . GLU A 1 93 ? 3.219 8.751 8.358 1.00 80.50 93 GLU A N 1
ATOM 740 C CA . GLU A 1 93 ? 4.471 8.278 8.963 1.00 80.50 93 GLU A CA 1
ATOM 741 C C . GLU A 1 93 ? 5.707 8.768 8.181 1.00 80.50 93 GLU A C 1
ATOM 743 O O . GLU A 1 93 ? 6.735 9.129 8.762 1.00 80.50 93 GLU A O 1
ATOM 748 N N . ALA A 1 94 ? 5.619 8.826 6.848 1.00 80.19 94 ALA A N 1
ATOM 749 C CA . ALA A 1 94 ? 6.677 9.380 6.010 1.00 80.19 94 ALA A CA 1
ATOM 750 C C . ALA A 1 94 ? 6.903 10.878 6.286 1.00 80.19 94 ALA A C 1
ATOM 752 O O . ALA A 1 94 ? 8.053 11.308 6.400 1.00 80.19 94 ALA A O 1
ATOM 753 N N . LEU A 1 95 ? 5.831 11.663 6.429 1.00 84.75 95 LEU A N 1
ATOM 754 C CA . LEU A 1 95 ? 5.910 13.085 6.778 1.00 84.75 95 LEU A CA 1
ATOM 755 C C . LEU A 1 95 ? 6.503 13.296 8.176 1.00 84.75 95 LEU A C 1
ATOM 757 O O . LEU A 1 95 ? 7.377 14.146 8.342 1.00 84.75 95 LEU A O 1
ATOM 761 N N . GLU A 1 96 ? 6.091 12.496 9.160 1.00 83.69 96 GLU A N 1
ATOM 762 C CA . GLU A 1 96 ? 6.625 12.546 10.524 1.00 83.69 96 GLU A CA 1
ATOM 763 C C . GLU A 1 96 ? 8.123 12.235 10.560 1.00 83.69 96 GLU A C 1
ATOM 765 O O . GLU A 1 96 ? 8.901 12.992 11.143 1.00 83.69 96 GLU A O 1
ATOM 770 N N . LYS A 1 97 ? 8.567 11.171 9.878 1.00 81.75 97 LYS A N 1
ATOM 771 C CA . LYS A 1 97 ? 9.996 10.822 9.784 1.00 81.75 97 LYS A CA 1
ATOM 772 C C . LYS A 1 97 ? 10.818 11.931 9.134 1.00 81.75 97 LYS A C 1
ATOM 774 O O . LYS A 1 97 ? 11.931 12.209 9.582 1.00 81.75 97 LYS A O 1
ATOM 779 N N . VAL A 1 98 ? 10.283 12.575 8.094 1.00 83.56 98 VAL A N 1
ATOM 780 C CA . VAL A 1 98 ? 10.934 13.729 7.458 1.00 83.56 98 VAL A CA 1
ATOM 781 C C . VAL A 1 98 ? 11.024 14.901 8.435 1.00 83.56 98 VAL A C 1
ATOM 783 O O . VAL A 1 98 ? 12.104 15.467 8.587 1.00 83.56 98 VAL A O 1
ATOM 786 N N . ALA A 1 99 ? 9.942 15.232 9.142 1.00 84.31 99 ALA A N 1
ATOM 787 C CA . ALA A 1 99 ? 9.926 16.314 10.124 1.00 84.31 99 ALA A CA 1
ATOM 788 C C . ALA A 1 99 ? 10.928 16.081 11.268 1.00 84.31 99 ALA A C 1
ATOM 790 O O . ALA A 1 99 ? 11.687 16.983 11.611 1.00 84.31 99 ALA A O 1
ATOM 791 N N . VAL A 1 100 ? 10.999 14.861 11.811 1.00 82.88 100 VAL A N 1
ATOM 792 C CA . VAL A 1 100 ? 11.968 14.489 12.857 1.00 82.88 100 VAL A CA 1
ATOM 793 C C . VAL A 1 100 ? 13.411 14.614 12.362 1.00 82.88 100 VAL A C 1
ATOM 795 O O . VAL A 1 100 ? 14.271 15.081 13.107 1.00 82.88 100 VAL A O 1
ATOM 798 N N . ASN A 1 101 ? 13.687 14.237 11.111 1.00 79.44 101 ASN A N 1
ATOM 799 C CA . ASN A 1 101 ? 15.019 14.384 10.520 1.00 79.44 101 ASN A CA 1
ATOM 800 C C . ASN A 1 101 ? 15.411 15.849 10.274 1.00 79.44 101 ASN A C 1
ATOM 802 O O . ASN A 1 101 ? 16.596 16.149 10.293 1.00 79.44 101 ASN A O 1
ATOM 806 N N . LEU A 1 102 ? 14.448 16.749 10.050 1.00 79.62 102 LEU A N 1
ATOM 807 C CA . LEU A 1 102 ? 14.701 18.188 9.888 1.00 79.62 102 LEU A CA 1
ATOM 808 C C . LEU A 1 102 ? 14.943 18.917 11.221 1.00 79.62 102 LEU A C 1
ATOM 810 O O . LEU A 1 102 ? 15.424 20.047 11.214 1.00 79.62 102 LEU A O 1
ATOM 814 N N . LEU A 1 103 ? 14.595 18.293 12.349 1.00 74.56 103 LEU A N 1
ATOM 815 C CA . LEU A 1 103 ? 14.763 18.834 13.704 1.00 74.56 103 LEU A CA 1
ATOM 816 C C . LEU A 1 103 ? 16.027 18.313 14.418 1.00 74.56 103 LEU A C 1
ATOM 818 O O . LEU A 1 103 ? 16.228 18.622 15.594 1.00 74.56 103 LEU A O 1
ATOM 8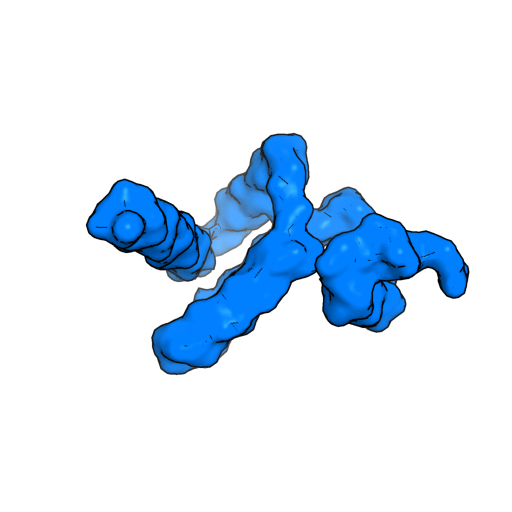22 N N . ARG A 1 104 ? 16.857 17.516 13.735 1.00 61.91 104 ARG A N 1
ATOM 823 C CA . ARG A 1 104 ? 18.152 17.001 14.208 1.00 61.91 104 ARG A CA 1
ATOM 824 C C . ARG A 1 104 ? 19.302 17.664 13.466 1.00 61.91 104 ARG A C 1
ATOM 826 O O . ARG A 1 104 ? 20.355 17.836 14.114 1.00 61.91 104 ARG A O 1
#